Protein AF-A0A382JUI3-F1 (afdb_monomer_lite)

Foldseek 3Di:
DPPPVCVPDVVNVVPFDWDWDQDQFWIWIQGPPPGTPDTGGNDWDADPPPRDTDGD

Radius of gyration: 15.36 Å; chains: 1; bounding box: 27×34×39 Å

Organism: NCBI:txid408172

Structure (mmCIF, N/CA/C/O backbone):
data_AF-A0A382JUI3-F1
#
_entry.id   AF-A0A382JUI3-F1
#
loop_
_atom_site.group_PDB
_atom_site.id
_atom_site.type_symbol
_atom_site.label_atom_id
_atom_site.label_alt_id
_atom_site.label_comp_id
_atom_site.label_asym_id
_atom_site.label_entity_id
_atom_site.label_seq_id
_atom_site.pdbx_PDB_ins_code
_atom_site.Cartn_x
_atom_site.Cartn_y
_atom_site.Cartn_z
_atom_site.occupancy
_atom_site.B_iso_or_equiv
_atom_site.auth_seq_id
_atom_site.auth_comp_id
_atom_site.auth_asym_id
_atom_site.auth_atom_id
_atom_site.pdbx_PDB_model_num
ATOM 1 N N . MET A 1 1 ? -12.441 -25.443 20.664 1.00 51.34 1 MET A N 1
ATOM 2 C CA . MET A 1 1 ? -12.266 -25.553 19.194 1.00 51.34 1 MET A CA 1
ATOM 3 C C . MET A 1 1 ? -12.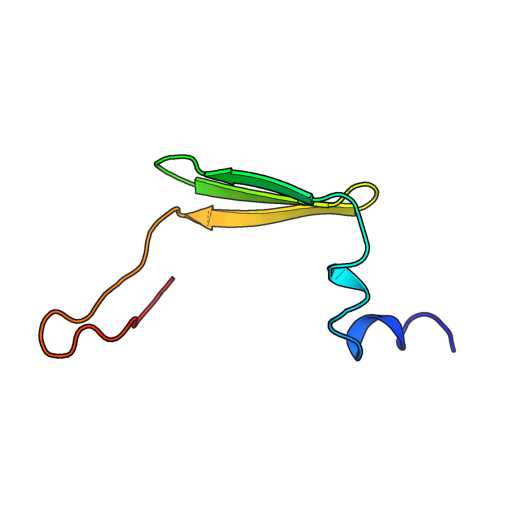605 -24.260 18.424 1.00 51.34 1 MET A C 1
ATOM 5 O O . MET A 1 1 ? -12.887 -24.338 17.241 1.00 51.34 1 MET A O 1
ATOM 9 N N . GLY A 1 2 ? -12.549 -23.061 19.030 1.00 52.56 2 GLY A N 1
ATOM 10 C CA . GLY A 1 2 ? -12.924 -21.804 18.344 1.00 52.56 2 GLY A CA 1
ATOM 11 C C . GLY A 1 2 ? -11.760 -20.950 17.819 1.00 52.56 2 GLY A C 1
ATOM 12 O O . GLY A 1 2 ? -11.954 -20.165 16.902 1.00 52.56 2 GLY A O 1
ATOM 13 N N . PHE A 1 3 ? -10.550 -21.116 18.364 1.00 61.53 3 PHE A N 1
ATOM 14 C CA . PHE A 1 3 ? -9.401 -20.258 18.037 1.00 61.53 3 PHE A CA 1
ATOM 15 C C . PHE A 1 3 ? -8.809 -20.507 16.639 1.00 61.53 3 PHE A C 1
ATOM 17 O O . PHE A 1 3 ? -8.341 -19.570 16.002 1.00 61.53 3 PHE A O 1
ATOM 24 N N . PHE A 1 4 ? -8.864 -21.743 16.132 1.00 56.88 4 PHE A N 1
ATOM 25 C CA . PHE A 1 4 ? -8.242 -22.110 14.850 1.00 56.88 4 PHE A CA 1
ATOM 26 C C . PHE A 1 4 ? -9.146 -21.892 13.624 1.00 56.88 4 PHE A C 1
ATOM 28 O O . PHE A 1 4 ? -8.649 -21.841 12.503 1.00 56.88 4 PHE A O 1
ATOM 35 N N . ASN A 1 5 ? -10.455 -21.690 13.819 1.00 52.81 5 ASN A N 1
ATOM 36 C CA . ASN A 1 5 ? -11.411 -21.526 12.714 1.00 52.81 5 ASN A CA 1
ATOM 37 C C . ASN A 1 5 ? -11.353 -20.137 12.046 1.00 52.81 5 ASN A C 1
ATOM 39 O O . ASN A 1 5 ? -11.869 -19.972 10.945 1.00 52.81 5 ASN A O 1
ATOM 43 N N . SER A 1 6 ? -10.718 -19.141 12.678 1.00 54.06 6 SER A N 1
ATOM 44 C CA . SER A 1 6 ? -10.577 -17.787 12.109 1.00 54.06 6 SER A CA 1
ATOM 45 C C . SER A 1 6 ? -9.469 -17.661 11.060 1.00 54.06 6 SER A C 1
ATOM 47 O O . SER A 1 6 ? -9.423 -16.654 10.360 1.00 54.06 6 SER A O 1
ATOM 49 N N . ILE A 1 7 ? -8.573 -18.646 10.941 1.00 58.38 7 ILE A N 1
ATOM 50 C CA . ILE A 1 7 ? -7.416 -18.574 10.029 1.00 58.38 7 ILE A CA 1
ATOM 51 C C . ILE A 1 7 ? -7.775 -19.105 8.630 1.00 58.38 7 ILE A C 1
ATOM 53 O O . ILE A 1 7 ? -7.174 -18.703 7.640 1.00 58.38 7 ILE A O 1
ATOM 57 N N . THR A 1 8 ? -8.784 -19.972 8.516 1.00 59.25 8 THR A N 1
ATOM 58 C CA . THR A 1 8 ? -9.101 -20.678 7.263 1.00 59.25 8 THR A CA 1
ATOM 59 C C . THR A 1 8 ? -10.122 -19.968 6.377 1.00 59.25 8 THR A C 1
ATOM 61 O O . THR A 1 8 ? -10.372 -20.438 5.271 1.00 59.25 8 THR A O 1
ATOM 64 N N . ASN A 1 9 ? -10.735 -18.867 6.833 1.00 58.16 9 ASN A N 1
ATOM 65 C CA . ASN A 1 9 ? -11.792 -18.190 6.082 1.00 58.16 9 ASN A CA 1
ATOM 66 C C . ASN A 1 9 ? -11.410 -16.735 5.748 1.00 58.16 9 ASN A C 1
ATOM 68 O O . ASN A 1 9 ? -11.650 -15.838 6.564 1.00 58.16 9 ASN A O 1
ATOM 72 N N . PRO A 1 10 ? -10.865 -16.463 4.546 1.00 59.97 10 PRO A N 1
ATOM 73 C CA . PRO A 1 10 ? -10.421 -15.139 4.124 1.00 59.97 10 PRO A CA 1
ATOM 74 C C . PRO A 1 10 ? -11.583 -14.162 3.838 1.00 59.97 10 PRO A C 1
ATOM 76 O O . PRO A 1 10 ? -11.425 -13.172 3.135 1.00 59.97 10 PRO A O 1
ATOM 79 N N . LEU A 1 11 ? -12.775 -14.386 4.377 1.00 63.44 11 LEU A N 1
ATOM 80 C CA . LEU A 1 11 ? -13.793 -13.340 4.492 1.00 63.44 11 LEU A CA 1
ATOM 81 C C . LEU A 1 11 ? -13.908 -12.804 5.927 1.00 63.44 11 LEU A C 1
ATOM 83 O O . LEU A 1 11 ? -14.329 -11.669 6.117 1.00 63.44 11 LEU A O 1
ATOM 87 N N . SER A 1 12 ? -13.468 -13.558 6.942 1.00 61.22 12 SER A N 1
ATOM 88 C CA . SER A 1 12 ? -13.593 -13.169 8.358 1.00 61.22 12 SER A CA 1
ATOM 89 C C . SER A 1 12 ? -12.636 -12.045 8.784 1.00 61.22 12 SER A C 1
ATOM 91 O O . SER A 1 12 ? -12.950 -11.250 9.667 1.00 61.22 12 SER A O 1
ATOM 93 N N . TRP A 1 13 ? -11.459 -11.957 8.166 1.00 58.09 13 TRP A N 1
ATOM 94 C CA . TRP A 1 13 ? -10.540 -10.823 8.326 1.00 58.09 13 TRP A CA 1
ATOM 95 C C . TRP A 1 13 ? -11.002 -9.537 7.613 1.00 58.09 13 TRP A C 1
ATOM 97 O O . TRP A 1 13 ? -10.606 -8.464 8.048 1.00 58.09 13 TRP A O 1
ATOM 107 N N . ILE A 1 14 ? -11.861 -9.625 6.583 1.00 59.75 14 ILE A N 1
ATOM 108 C CA . ILE A 1 14 ? -12.403 -8.467 5.838 1.00 59.75 14 ILE A CA 1
ATOM 109 C C . ILE A 1 14 ? -13.772 -8.039 6.396 1.00 59.75 14 ILE A C 1
ATOM 111 O O . ILE A 1 14 ? -14.221 -6.924 6.154 1.00 59.75 14 ILE A O 1
ATOM 115 N N . SER A 1 15 ? -14.446 -8.881 7.190 1.00 63.75 15 SER A N 1
ATOM 116 C CA . SER A 1 15 ? -15.652 -8.470 7.912 1.00 63.75 15 SER A CA 1
ATOM 117 C C . SER A 1 15 ? -15.284 -7.488 9.036 1.00 63.75 15 SER A C 1
ATOM 119 O O . SER A 1 15 ? -14.910 -7.903 10.135 1.00 63.75 15 SER A O 1
ATOM 121 N N . GLY A 1 16 ? -15.357 -6.189 8.749 1.00 70.44 16 GLY A N 1
ATOM 122 C CA . GLY A 1 16 ? -15.099 -5.100 9.694 1.00 70.44 16 GLY A CA 1
ATOM 123 C C . GLY A 1 16 ? -14.865 -3.763 8.986 1.00 70.44 16 GLY A C 1
ATOM 124 O O . GLY A 1 16 ? -14.586 -3.732 7.792 1.00 70.44 16 GLY A O 1
ATOM 125 N N . ASP A 1 17 ? -14.976 -2.656 9.723 1.00 87.94 17 ASP A N 1
ATOM 126 C CA . ASP A 1 17 ? -14.649 -1.324 9.198 1.00 87.94 17 ASP A CA 1
ATOM 127 C C . ASP A 1 17 ? -13.128 -1.237 8.948 1.00 87.94 17 ASP A C 1
ATOM 129 O O . ASP A 1 17 ? -12.333 -1.496 9.863 1.00 87.94 17 ASP A O 1
ATOM 133 N N . ILE A 1 18 ? -12.731 -0.871 7.724 1.00 93.44 18 ILE A N 1
ATOM 134 C CA . ILE A 1 18 ? -11.329 -0.742 7.292 1.00 93.44 18 ILE A CA 1
ATOM 135 C C . ILE A 1 18 ? -10.991 0.736 7.080 1.00 93.44 18 ILE A C 1
ATOM 137 O O . ILE A 1 18 ? -11.758 1.469 6.456 1.00 93.44 18 ILE A O 1
ATOM 141 N N . ALA A 1 19 ? -9.814 1.148 7.548 1.00 95.19 19 ALA A N 1
ATOM 142 C CA . ALA A 1 19 ? -9.191 2.415 7.178 1.00 95.19 19 ALA A CA 1
ATOM 143 C C . ALA A 1 19 ? -7.834 2.143 6.517 1.00 95.19 19 ALA A C 1
ATOM 145 O O . ALA A 1 19 ? -7.066 1.306 6.995 1.00 95.19 19 ALA A O 1
ATOM 146 N N . ILE A 1 20 ? -7.558 2.837 5.413 1.00 96.75 20 ILE A N 1
ATOM 147 C CA . ILE A 1 20 ? -6.321 2.696 4.640 1.00 96.75 20 ILE A CA 1
ATOM 148 C C . ILE A 1 20 ? -5.646 4.062 4.577 1.00 96.75 20 ILE A C 1
ATOM 150 O O . ILE A 1 20 ? -6.271 5.036 4.155 1.00 96.75 20 ILE A O 1
ATOM 154 N N . ASP A 1 21 ? -4.382 4.111 4.981 1.00 97.75 21 ASP A N 1
ATOM 155 C CA . A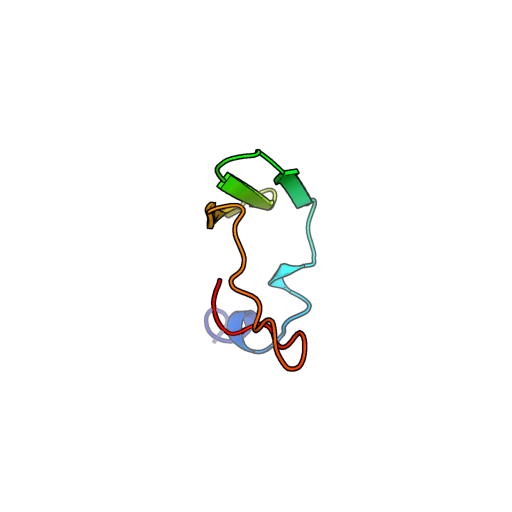SP A 1 21 ? -3.508 5.267 4.801 1.00 97.75 21 ASP A CA 1
ATOM 156 C C . ASP A 1 21 ? -2.520 4.962 3.671 1.00 97.75 21 ASP A C 1
ATOM 158 O O . ASP A 1 21 ? -1.741 4.011 3.760 1.00 97.75 21 ASP A O 1
ATOM 162 N N . LEU A 1 22 ? -2.595 5.741 2.591 1.00 97.19 22 LEU A N 1
ATOM 163 C CA . LEU A 1 22 ? -1.776 5.592 1.386 1.00 97.19 22 LEU A CA 1
ATOM 164 C C . LEU A 1 22 ? -0.721 6.700 1.335 1.00 97.19 22 LEU A C 1
ATOM 166 O O . LEU A 1 22 ? -0.739 7.571 0.461 1.00 97.19 22 LEU A O 1
ATOM 170 N N . GLY A 1 23 ? 0.191 6.674 2.303 1.00 96.94 23 GLY A N 1
ATOM 171 C CA . GLY A 1 23 ? 1.321 7.591 2.359 1.00 96.94 23 GLY A CA 1
ATOM 172 C C . GLY A 1 23 ? 2.324 7.341 1.231 1.00 96.94 23 GLY A C 1
ATOM 173 O O . GLY A 1 23 ? 2.400 6.256 0.661 1.00 96.94 23 GLY A O 1
ATOM 174 N N . THR A 1 24 ? 3.150 8.340 0.918 1.00 97.75 24 THR A N 1
ATOM 175 C CA . THR A 1 24 ? 4.207 8.211 -0.103 1.00 97.75 24 THR A CA 1
ATOM 176 C C . THR A 1 24 ? 5.319 7.245 0.308 1.00 97.75 24 THR A C 1
ATOM 178 O O . THR A 1 24 ? 5.931 6.621 -0.552 1.00 97.75 24 THR A O 1
ATOM 181 N N . ALA A 1 25 ? 5.583 7.124 1.611 1.00 96.81 25 ALA A N 1
ATOM 182 C CA . ALA A 1 25 ? 6.611 6.243 2.159 1.00 96.81 25 ALA A CA 1
ATOM 183 C C . ALA A 1 25 ? 6.049 4.899 2.633 1.00 96.81 25 ALA A C 1
ATOM 185 O O . ALA A 1 25 ? 6.677 3.871 2.397 1.00 96.81 25 ALA A O 1
ATOM 186 N N . ASN A 1 26 ? 4.876 4.899 3.272 1.00 97.38 26 ASN A N 1
ATOM 187 C CA . ASN A 1 26 ? 4.278 3.711 3.874 1.00 97.38 26 ASN A CA 1
ATOM 188 C C . ASN A 1 26 ? 2.780 3.622 3.601 1.00 97.38 26 ASN A C 1
ATOM 190 O O . ASN A 1 26 ? 2.082 4.637 3.564 1.00 97.38 26 ASN A O 1
ATOM 194 N N . THR A 1 27 ? 2.310 2.386 3.450 1.00 97.75 27 THR A N 1
ATOM 195 C CA . THR A 1 27 ? 0.900 2.029 3.371 1.00 97.75 27 THR A CA 1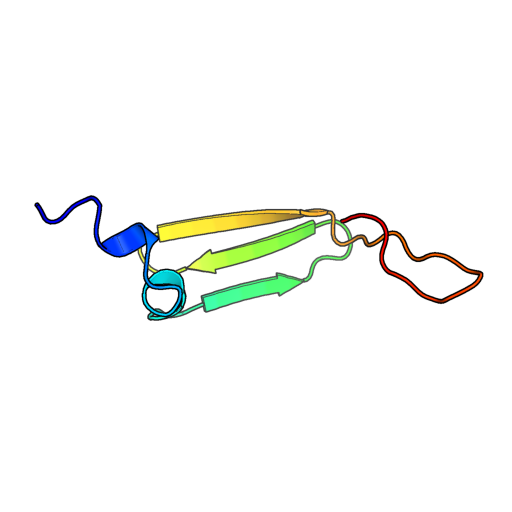
ATOM 196 C C . THR A 1 27 ? 0.515 1.324 4.660 1.00 97.75 27 THR A C 1
ATOM 198 O O . THR A 1 27 ? 1.105 0.300 5.020 1.00 97.75 27 THR A O 1
ATOM 201 N N . LEU A 1 28 ? -0.484 1.868 5.355 1.00 98.12 28 LEU A N 1
ATOM 202 C CA . LEU A 1 28 ? -1.011 1.283 6.580 1.00 98.12 28 LEU A CA 1
ATOM 203 C C . LEU A 1 28 ? -2.452 0.825 6.370 1.00 98.12 28 LEU A C 1
ATOM 205 O O . LEU A 1 28 ? -3.260 1.523 5.756 1.00 98.12 28 LEU A O 1
ATOM 209 N N . VAL A 1 29 ? -2.795 -0.330 6.940 1.00 96.38 29 VAL A N 1
ATOM 210 C CA . VAL A 1 29 ? -4.180 -0.816 6.988 1.00 96.38 29 VAL A CA 1
ATOM 211 C C . VAL A 1 29 ? -4.581 -1.057 8.430 1.00 96.38 29 VAL A C 1
ATOM 213 O O . VAL A 1 29 ? -3.973 -1.865 9.137 1.00 96.38 29 VAL A O 1
ATOM 216 N N . TYR A 1 30 ? -5.636 -0.366 8.850 1.00 95.19 30 TYR A N 1
ATOM 217 C CA . TYR A 1 30 ? -6.271 -0.521 10.148 1.00 95.19 30 TYR A CA 1
ATOM 218 C C . TYR A 1 30 ? -7.600 -1.262 10.009 1.00 95.19 30 TYR A C 1
ATOM 220 O O . TYR A 1 30 ? -8.399 -0.971 9.117 1.00 95.19 30 TYR A O 1
ATOM 228 N N . ILE A 1 31 ? -7.864 -2.174 10.944 1.00 93.69 31 ILE A N 1
ATOM 229 C CA . ILE A 1 31 ? -9.158 -2.844 11.085 1.00 93.69 31 ILE A CA 1
ATOM 230 C C . ILE A 1 31 ? -9.725 -2.535 12.468 1.00 93.69 31 ILE A C 1
ATOM 232 O O . ILE A 1 31 ? -9.069 -2.758 13.496 1.00 93.69 31 ILE A O 1
ATOM 236 N N . LYS A 1 32 ? -10.971 -2.050 12.507 1.00 89.44 32 LYS A N 1
ATOM 237 C CA . LYS A 1 32 ? -11.667 -1.726 13.757 1.00 89.44 32 LYS A CA 1
ATOM 238 C C . LYS A 1 32 ? -11.694 -2.922 14.702 1.00 89.44 32 LYS A C 1
ATOM 240 O O . LYS A 1 32 ? -12.092 -4.024 14.337 1.00 89.44 32 LYS A O 1
ATOM 245 N N . GLY A 1 33 ? -11.254 -2.685 15.935 1.00 89.31 33 GLY A N 1
ATOM 246 C CA . GLY A 1 33 ? -11.157 -3.715 16.971 1.00 89.31 33 GLY A CA 1
ATOM 247 C C . GLY A 1 33 ? -9.936 -4.636 16.856 1.00 89.31 33 GLY A C 1
ATOM 248 O O . GLY A 1 33 ? -9.760 -5.482 17.726 1.00 89.31 33 GLY A O 1
ATOM 249 N N . ARG A 1 34 ? -9.084 -4.477 15.833 1.00 88.75 34 ARG A N 1
ATOM 250 C CA . ARG A 1 34 ? -7.844 -5.258 15.674 1.00 88.75 34 ARG A CA 1
ATOM 251 C C . ARG A 1 34 ? -6.571 -4.408 15.613 1.00 88.75 34 ARG A C 1
ATOM 253 O O . ARG A 1 34 ? -5.505 -4.932 15.908 1.00 88.75 34 ARG A O 1
ATOM 260 N N . GLY A 1 35 ? -6.670 -3.119 15.287 1.00 92.94 35 GLY A N 1
ATOM 261 C CA . GLY A 1 35 ? -5.504 -2.234 15.203 1.00 92.94 35 GLY A CA 1
ATOM 262 C C . GLY A 1 35 ? -4.939 -2.122 13.787 1.00 92.94 35 GLY A C 1
ATOM 263 O O . GLY A 1 35 ? -5.638 -2.404 12.815 1.00 92.94 35 GLY A O 1
ATOM 264 N N . VAL A 1 36 ? -3.680 -1.687 13.677 1.00 95.88 36 VAL A N 1
ATOM 265 C CA . VAL A 1 36 ? -2.924 -1.655 12.413 1.00 95.88 36 VAL A CA 1
ATOM 266 C C . VAL A 1 36 ? -2.393 -3.057 12.132 1.00 95.88 36 VAL A C 1
ATOM 268 O O . VAL A 1 36 ? -1.639 -3.598 12.937 1.00 95.88 36 VAL A O 1
ATOM 271 N N . LEU A 1 37 ? -2.811 -3.653 11.016 1.00 93.88 37 LEU A N 1
ATOM 272 C CA . LEU A 1 37 ? -2.415 -5.008 10.615 1.00 93.88 37 LEU A CA 1
ATOM 273 C C . LEU A 1 37 ? -1.374 -5.012 9.498 1.00 93.88 37 LEU A C 1
ATOM 275 O O . LEU A 1 37 ? -0.617 -5.970 9.392 1.00 93.88 37 LEU A O 1
ATOM 279 N N . ILE A 1 38 ? -1.358 -3.972 8.665 1.00 94.94 38 ILE A N 1
ATOM 280 C CA . ILE A 1 38 ? -0.381 -3.801 7.587 1.00 94.94 38 ILE A CA 1
ATOM 281 C C . ILE A 1 38 ? 0.329 -2.478 7.832 1.00 94.94 38 ILE A C 1
ATOM 283 O O . ILE A 1 38 ? -0.330 -1.476 8.112 1.00 94.94 38 ILE A O 1
ATOM 287 N N . ASN A 1 39 ? 1.655 -2.498 7.746 1.00 96.75 39 ASN A N 1
ATOM 288 C CA . ASN A 1 39 ? 2.522 -1.328 7.764 1.00 96.75 39 ASN A CA 1
ATOM 289 C C . ASN A 1 39 ? 3.737 -1.640 6.888 1.00 96.75 39 ASN A C 1
ATOM 291 O O . ASN A 1 39 ? 4.771 -2.082 7.383 1.00 96.75 39 ASN A O 1
ATOM 295 N N . GLU A 1 40 ? 3.561 -1.466 5.585 1.00 97.25 40 GLU A N 1
ATOM 296 C CA . GLU A 1 40 ? 4.562 -1.801 4.573 1.00 97.25 40 GLU A CA 1
ATOM 297 C C . GLU A 1 40 ? 5.051 -0.526 3.877 1.00 97.25 40 GLU A C 1
ATOM 299 O O . GLU A 1 40 ? 4.354 0.496 3.905 1.00 97.25 40 GLU A O 1
ATOM 304 N N . PRO A 1 41 ? 6.239 -0.521 3.256 1.00 97.06 41 PRO A N 1
ATOM 305 C CA . PRO A 1 41 ? 6.633 0.550 2.348 1.00 97.06 41 PRO A CA 1
ATOM 306 C C . PRO A 1 41 ? 5.618 0.726 1.204 1.00 97.06 41 PRO A C 1
ATOM 308 O O . PRO A 1 41 ? 5.107 -0.245 0.654 1.00 97.06 41 PRO A O 1
ATOM 311 N N . SER A 1 42 ? 5.351 1.965 0.786 1.00 97.50 42 SER A N 1
ATOM 312 C CA . SER A 1 42 ? 4.490 2.278 -0.371 1.00 97.50 42 SER A CA 1
ATOM 313 C C . SER A 1 42 ? 5.243 2.133 -1.693 1.00 97.50 42 SER A C 1
ATOM 315 O O . SER A 1 42 ? 5.304 3.055 -2.509 1.00 97.50 42 SER A O 1
ATOM 317 N N . ILE A 1 43 ? 5.888 0.985 -1.885 1.00 96.69 43 ILE A N 1
ATOM 318 C CA . ILE A 1 43 ? 6.792 0.716 -3.001 1.00 96.69 43 ILE A CA 1
ATOM 319 C C . ILE A 1 43 ? 6.456 -0.659 -3.574 1.00 96.69 43 ILE A C 1
ATOM 321 O O . ILE A 1 43 ? 6.096 -1.580 -2.855 1.00 96.69 43 ILE A O 1
ATOM 325 N N . VAL A 1 44 ? 6.588 -0.801 -4.891 1.00 96.75 44 VAL A N 1
ATOM 326 C CA . VAL A 1 44 ? 6.596 -2.105 -5.556 1.00 96.75 44 VAL A CA 1
ATOM 327 C C . VAL A 1 44 ? 7.735 -2.140 -6.561 1.00 96.75 44 VAL A C 1
ATOM 329 O O . VAL A 1 44 ? 7.987 -1.160 -7.269 1.00 96.75 44 VAL A O 1
ATOM 332 N N . ALA A 1 45 ? 8.422 -3.274 -6.658 1.00 97.31 45 ALA A N 1
ATOM 333 C CA . ALA A 1 45 ? 9.414 -3.488 -7.700 1.00 97.31 45 ALA A CA 1
ATOM 334 C C . ALA A 1 45 ? 8.736 -4.102 -8.928 1.00 97.31 45 ALA A C 1
ATOM 336 O O . ALA A 1 45 ? 8.104 -5.159 -8.844 1.00 97.31 45 ALA A O 1
ATOM 337 N N . LYS A 1 46 ? 8.895 -3.452 -10.084 1.00 98.12 46 LYS A N 1
ATOM 338 C CA . LYS A 1 46 ? 8.346 -3.905 -11.365 1.00 98.12 46 LYS A CA 1
ATOM 339 C C . LYS A 1 46 ? 9.471 -4.173 -12.362 1.00 98.12 46 LYS A C 1
ATOM 341 O O . LYS A 1 46 ? 10.311 -3.308 -12.596 1.00 98.12 46 LYS A O 1
ATOM 346 N N . SER A 1 47 ? 9.451 -5.345 -12.988 1.00 98.00 47 SER A N 1
ATOM 347 C CA . SER A 1 47 ? 10.311 -5.664 -14.126 1.00 98.00 47 SER A CA 1
ATOM 348 C C . SER A 1 47 ? 10.002 -4.739 -15.306 1.00 98.00 47 SER A C 1
ATOM 350 O O . SER A 1 47 ? 8.847 -4.566 -15.695 1.00 98.00 47 SER A O 1
ATOM 352 N N . VAL A 1 48 ? 11.038 -4.146 -15.899 1.00 97.69 48 VAL A N 1
ATOM 353 C CA . VAL A 1 48 ? 10.899 -3.247 -17.060 1.00 97.69 48 VAL A CA 1
ATOM 354 C C . VAL A 1 48 ? 10.726 -3.997 -18.382 1.00 97.69 48 VAL A C 1
ATOM 356 O O . VAL A 1 48 ? 10.355 -3.388 -19.381 1.00 97.69 48 VAL A O 1
ATOM 359 N N . HIS A 1 49 ? 10.983 -5.307 -18.396 1.00 98.00 49 HIS A N 1
ATOM 360 C CA . HIS A 1 49 ? 10.927 -6.128 -19.606 1.00 98.00 49 HIS A CA 1
ATOM 361 C C . HIS A 1 49 ? 9.519 -6.664 -19.885 1.00 98.00 49 HIS A C 1
ATOM 363 O O . HIS A 1 49 ? 9.092 -6.702 -21.034 1.00 98.00 49 HIS A O 1
ATOM 369 N N . ASP A 1 50 ? 8.795 -7.057 -18.836 1.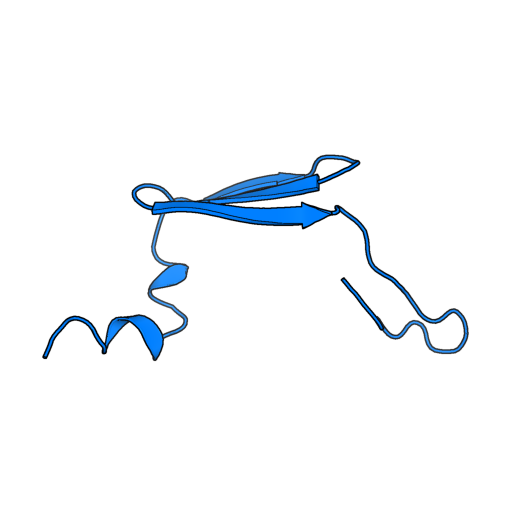00 97.94 50 ASP A N 1
ATOM 370 C CA . ASP A 1 50 ? 7.488 -7.725 -18.924 1.00 97.94 50 ASP A CA 1
ATOM 371 C C . ASP A 1 50 ? 6.429 -7.130 -17.978 1.00 97.94 50 ASP A C 1
ATOM 373 O O . ASP A 1 50 ? 5.320 -7.650 -17.883 1.00 97.94 50 ASP A O 1
ATOM 377 N N . ASN A 1 51 ? 6.740 -6.024 -17.289 1.00 97.06 51 ASN A N 1
ATOM 378 C CA . ASN A 1 51 ? 5.870 -5.362 -16.309 1.00 97.06 51 ASN A CA 1
ATOM 379 C C . ASN A 1 51 ? 5.458 -6.232 -15.110 1.00 97.06 51 ASN A C 1
ATOM 381 O O . ASN A 1 51 ? 4.559 -5.846 -14.358 1.00 97.06 51 ASN A O 1
ATOM 385 N N . LYS A 1 52 ? 6.113 -7.375 -14.885 1.00 97.94 52 LYS A N 1
ATOM 386 C CA . LYS A 1 52 ? 5.806 -8.252 -13.754 1.00 97.94 52 LYS A CA 1
ATOM 387 C C . LYS A 1 52 ? 6.212 -7.600 -12.428 1.00 97.94 52 LYS A C 1
ATOM 389 O O . LYS A 1 52 ? 7.305 -7.046 -12.319 1.00 97.94 52 LYS A O 1
ATOM 394 N N . ILE A 1 53 ? 5.358 -7.701 -11.407 1.00 97.12 53 ILE A N 1
ATOM 395 C CA . ILE A 1 53 ? 5.718 -7.347 -10.026 1.00 97.12 53 ILE A CA 1
ATOM 396 C C . ILE A 1 53 ? 6.640 -8.430 -9.468 1.00 97.12 53 ILE A C 1
ATOM 398 O O . ILE A 1 53 ? 6.315 -9.618 -9.531 1.00 97.12 53 ILE A O 1
ATOM 402 N N . ILE A 1 54 ? 7.798 -8.023 -8.956 1.00 96.56 54 ILE A N 1
ATOM 403 C CA . ILE A 1 54 ? 8.846 -8.940 -8.484 1.00 96.56 54 ILE A CA 1
ATOM 404 C C . ILE A 1 54 ? 9.116 -8.827 -6.982 1.00 96.56 54 ILE A C 1
ATOM 406 O O . ILE A 1 54 ? 9.674 -9.760 -6.414 1.00 96.56 54 ILE A O 1
ATOM 410 N N . ALA A 1 55 ? 8.708 -7.728 -6.345 1.00 94.25 55 ALA A N 1
ATOM 411 C CA . ALA A 1 55 ? 8.768 -7.552 -4.897 1.00 94.25 55 ALA A CA 1
ATOM 412 C C . ALA A 1 55 ? 7.766 -6.486 -4.429 1.00 94.25 55 ALA A C 1
ATOM 414 O O . ALA A 1 55 ? 7.350 -5.631 -5.225 1.00 94.25 55 ALA A O 1
ATOM 415 N N . VAL A 1 56 ? 7.436 -6.555 -3.140 1.00 88.94 56 VAL A N 1
ATOM 416 C CA . VAL A 1 56 ? 6.716 -5.550 -2.347 1.00 88.94 56 VAL A CA 1
ATOM 417 C C . VAL A 1 56 ? 7.556 -5.222 -1.121 1.00 88.94 56 VAL A C 1
ATOM 419 O O . VAL A 1 56 ? 8.238 -6.161 -0.645 1.00 88.94 56 VAL A O 1
#

pLDDT: mean 85.11, std 16.97, range [51.34, 98.12]

Secondary structure (DSSP, 8-state):
--SSTTSS-TTTTTSS-EEEEE-SSEEEEEETTTEEEEEEES--EE-TTT--EEE-

InterPro domains:
  IPR043129 ATPase, nucleotide binding domain [SSF53067] (16-56)
  IPR056546 MreB/MamK-like [PF06723] (16-56)

Sequence (56 aa):
MGFFNSITNPLSWISGDIAIDLGTANTLVYIKGRGVLINEPSIVAKSVHDNKIIAV

=== Feature glossary ===
Feature key, reading from the visual/contextual features back to the raw sequence:

Rendered structure images. Structure images are PyMOL renders from six orthogonal camera directions. Cartoon representation draws helices as coils and strands as arrows; sticks shows the backbone as bonds; surface shows the solvent-excluded envelope. Rainbow coloring maps sequence position to hue (blue→red, N→C); chain coloring assigns a distinct color per polypeptide.

Contact-map, Ramachandran, and PAE plots. Three diagnostic plots accompany the record. The Cα contact map visualizes the tertiary structure as a 2D adjacency matrix (8 Å cutoff, sequence-local contacts suppressed). The Ramachandran plot shows the distribution of backbone (φ, ψ) torsions, with points in the α and β basins reflecting secondary structure content. The PAE plot shows AlphaFold's inter-residue confidence as a color matrix.

InterPro / GO / CATH / organism. The annotation block draws on four external resources. InterPro: which protein families and domains the sequence belongs to. GO: standardized terms for what the protein does, what process it participates in, and where in the cell it acts. CATH: which structural fold it has in the CATH hierarchy. Organism: the species of origin.

Nearest PDB structures. Structural nearest neighbors (via Foldseek easy-search vs the PDB). Reported per hit: target PDB id, E-value, and alignment TM-score. A TM-score above ~0.5 is the conventional threshold for 'same fold'.

Predicted aligned error. Predicted aligned error is AlphaFold's pairwise confidence. Unlike pLDDT (per-residue), PAE is per-residue-pair and captures whether two parts of the structure are correctly placed relative to each other. Units are ångströms of expected positional error.

Solvent-accessible surface area. SASA measures how much of the protein is reachable by solvent. It is computed by rolling a water-sized probe over the atomic surface and summing the exposed area (Å²). Per-residue SASA distinguishes core (buried, low SASA) from surface (exposed, high SASA) residues; total SASA is a whole-molecule size measure.

B-factor. Crystallographic B-factors measure how much each atom's electron density is smeared out, in Å². They rise in mobile loops and surface residues and fall in the buried interior. In AlphaFold models this column is repurposed to hold pLDDT instead.

pLDDT. For AlphaFold models, the B-factor field carries pLDDT — the model's own estimate of local accuracy on a 0–100 scale. Regions with pLDDT<50 should be treated as essentially unmodeled; they often correspond to intrinsically disordered segments.

Backbone torsions (φ/ψ). φ (phi) and ψ (psi) are the two rotatable backbone dihedrals per residue: φ is the C(i-1)–N–Cα–C torsion, ψ is the N–Cα–C–N(i+1) torsion, both in degrees on (−180°, 180°]. α-helical residues cluster near (−60°, −45°); β-strand residues near (−120°, +130°). A Ramachandran plot is simply a scatter of (φ, ψ) for every residue.

Radius of gyration, Cα contacts, bounding box. Radius of gyration (Rg) is the root-mean-square distance of Cα atoms from their centroid — a single number for overall size and compactness. A globular domain of N residues has Rg ≈ 2.2·N^0.38 Å; an extended or disordered chain has a much larger Rg. The Cα contact count is the number of residue pairs whose Cα atoms are within 8 Å and are more than four positions apart in sequence — a standard proxy for tertiary packing density. The bounding box is the smallest axis-aligned box enclosing all Cα atoms.

Secondary structure (3-state, P-SE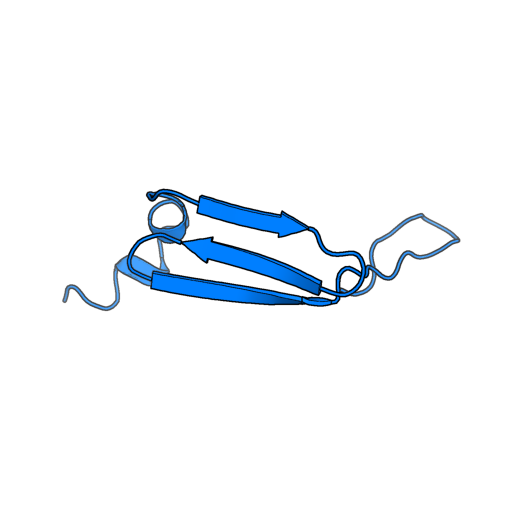A). Three-state secondary structure (P-SEA) collapses the eight DSSP classes into helix (a), strand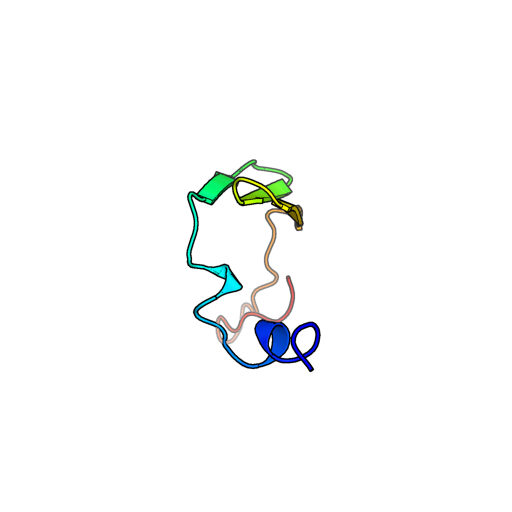 (b), and coil (c). P-SEA assigns these from Cα geometry alone — distances and angles — without requiring backbone oxygens, so it works on any Cα trace.

Secondary structure (8-state, DSSP). Secondary structure is the local, repeating backbone conformation. DSSP classifies it into eight states by reading the hydrogen-bond network: three helix types (H, G, I), two β types (E, B), two non-regular types (T, S), and unstructured coil (-).

Foldseek 3Di. The Foldseek 3Di string encodes local tertiary geometry as a 20-letter alphabet — one character per residue — derived from the relative positions of nearby Cα atoms. Unlike the amino-acid sequence, 3Di is a direct function of the 3D structure, so two proteins with the same fold have similar 3Di strings even at low sequence identity.

mmCIF coordinates. Structure coordinates are given as an mmCIF _atom_site loop: one row per atom with element, residue name, chain id, sequence number, and x/y/z position in Å. Only the four main-chain atoms per residue are included here; side chains are omitted to keep the record compact.

Sequence. This is the polypeptide sequence — one letter per residue, N-terminus first. Length ranges from a few dozen residues for small domains to over a thousand for large multi-domain proteins.